Protein AF-W2JP57-F1 (afdb_monomer_lite)

Secondary structure (DSSP, 8-state):
--HHHHHHHHTT----TT--HHHHHHHHHHHHHHHHTT--HHHHHHHHTTTTTTHHHHHHHHHHHHT-HHHHHHHHTT-

Structure (mmCIF, N/CA/C/O backbone):
data_AF-W2JP57-F1
#
_entry.id   AF-W2JP57-F1
#
loop_
_atom_site.group_PDB
_atom_site.id
_atom_site.type_symbol
_atom_site.label_atom_id
_atom_site.label_alt_id
_atom_site.label_comp_id
_atom_site.label_asym_id
_atom_site.label_entity_id
_atom_site.label_seq_id
_atom_site.pdbx_PDB_ins_code
_atom_site.Cartn_x
_atom_site.Cartn_y
_atom_site.Cartn_z
_atom_site.occupancy
_atom_site.B_iso_or_equiv
_atom_site.auth_seq_id
_atom_site.auth_comp_id
_atom_site.auth_asym_id
_atom_site.auth_atom_id
_atom_site.pdbx_PDB_model_num
ATOM 1 N N . MET A 1 1 ? 11.168 -18.173 12.718 1.00 58.88 1 MET A N 1
ATOM 2 C CA . MET A 1 1 ? 10.700 -16.888 12.140 1.00 58.88 1 MET A CA 1
ATOM 3 C C . MET A 1 1 ? 9.206 -16.754 12.385 1.00 58.88 1 MET A C 1
ATOM 5 O O . MET A 1 1 ? 8.468 -17.630 11.954 1.00 58.88 1 MET A O 1
ATOM 9 N N . ASP A 1 2 ? 8.799 -15.700 13.095 1.00 84.25 2 ASP A N 1
ATOM 10 C CA . ASP A 1 2 ? 7.402 -15.344 13.394 1.00 84.25 2 ASP A CA 1
ATOM 11 C C . ASP A 1 2 ? 6.564 -15.243 12.098 1.00 84.25 2 ASP A C 1
ATOM 13 O O . ASP A 1 2 ? 7.031 -14.656 11.115 1.00 84.25 2 ASP A O 1
ATOM 17 N N . LYS A 1 3 ? 5.359 -15.834 12.079 1.00 88.25 3 LYS A N 1
ATOM 18 C CA . LYS A 1 3 ? 4.480 -15.920 10.894 1.00 88.25 3 LYS A CA 1
ATOM 19 C C . LYS A 1 3 ? 4.187 -14.534 10.312 1.00 88.25 3 LYS A C 1
ATOM 21 O O . LYS A 1 3 ? 4.280 -14.347 9.104 1.00 88.25 3 LYS A O 1
ATOM 26 N N . ILE A 1 4 ? 3.957 -13.545 11.178 1.00 88.50 4 ILE A N 1
ATOM 27 C CA . ILE A 1 4 ? 3.664 -12.161 10.775 1.00 88.50 4 ILE A CA 1
ATOM 28 C C . ILE A 1 4 ? 4.860 -11.535 10.052 1.00 88.50 4 ILE A C 1
ATOM 30 O O . ILE A 1 4 ? 4.699 -10.792 9.088 1.00 88.50 4 ILE A O 1
ATOM 34 N N . ARG A 1 5 ? 6.085 -11.844 10.491 1.00 86.00 5 ARG A N 1
ATOM 35 C CA . ARG A 1 5 ? 7.295 -11.316 9.852 1.00 86.00 5 ARG A CA 1
ATOM 36 C C . ARG A 1 5 ? 7.480 -11.898 8.451 1.00 86.00 5 ARG A C 1
ATOM 38 O O . ARG A 1 5 ? 7.840 -11.143 7.557 1.00 86.00 5 ARG A O 1
ATOM 45 N N . LYS A 1 6 ? 7.218 -13.199 8.269 1.00 89.88 6 LYS A N 1
ATOM 46 C CA . LYS A 1 6 ? 7.276 -13.850 6.949 1.00 89.88 6 LYS A CA 1
ATOM 47 C C . LYS A 1 6 ? 6.274 -13.227 5.979 1.00 89.88 6 LYS A C 1
ATOM 49 O O . LYS A 1 6 ? 6.659 -12.905 4.863 1.00 89.88 6 LYS A O 1
ATOM 54 N N . GLU A 1 7 ? 5.045 -12.994 6.436 1.00 91.00 7 GLU A N 1
ATOM 55 C CA . GLU A 1 7 ? 4.000 -12.365 5.622 1.00 91.00 7 GLU A CA 1
ATOM 56 C C . GLU A 1 7 ? 4.395 -10.949 5.179 1.00 91.00 7 GLU A C 1
ATOM 58 O O . GLU A 1 7 ? 4.271 -10.602 4.007 1.00 91.00 7 GLU A O 1
ATOM 63 N N . CYS A 1 8 ? 4.957 -10.139 6.087 1.00 88.56 8 CYS A N 1
ATOM 64 C CA . CYS A 1 8 ? 5.471 -8.820 5.713 1.00 88.56 8 CYS A CA 1
ATOM 65 C C . CYS A 1 8 ? 6.586 -8.900 4.661 1.00 88.56 8 CYS A C 1
ATOM 67 O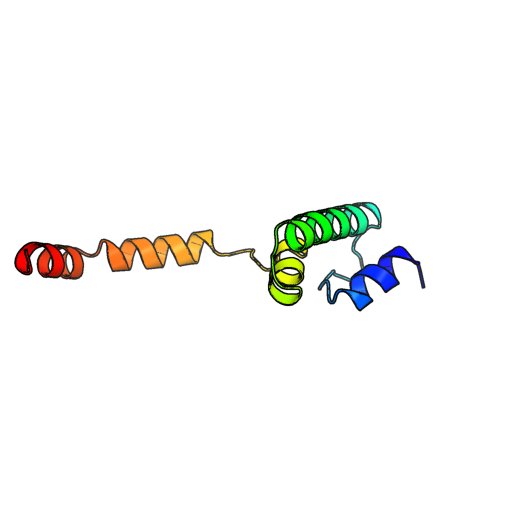 O . CYS A 1 8 ? 6.628 -8.067 3.761 1.00 88.56 8 CYS A O 1
ATOM 69 N N . THR A 1 9 ? 7.488 -9.879 4.772 1.00 87.56 9 THR A N 1
ATOM 70 C CA . THR A 1 9 ? 8.571 -10.073 3.798 1.00 87.56 9 THR A CA 1
ATOM 71 C C . THR A 1 9 ? 8.036 -10.505 2.435 1.00 87.56 9 THR A C 1
ATOM 73 O O . THR A 1 9 ? 8.496 -9.984 1.427 1.00 87.56 9 THR A O 1
ATOM 76 N N . LEU A 1 10 ? 7.049 -11.404 2.404 1.00 90.19 10 LEU A N 1
ATOM 77 C CA . LEU A 1 10 ? 6.440 -11.902 1.169 1.00 90.19 10 LEU A CA 1
ATOM 78 C C . LEU A 1 10 ? 5.734 -10.790 0.381 1.00 90.19 10 LEU A C 1
ATOM 80 O O . LEU A 1 10 ? 5.760 -10.789 -0.842 1.00 90.19 10 LEU A O 1
ATOM 84 N N . ARG A 1 11 ? 5.161 -9.809 1.085 1.00 87.50 11 ARG A N 1
ATOM 85 C CA . ARG A 1 11 ? 4.502 -8.631 0.494 1.00 87.50 11 ARG A CA 1
ATOM 86 C C . ARG A 1 11 ? 5.439 -7.439 0.280 1.00 87.50 11 ARG A C 1
ATOM 88 O O . ARG A 1 11 ? 4.971 -6.318 0.099 1.00 87.50 11 ARG A O 1
ATOM 95 N N . GLU A 1 12 ? 6.750 -7.666 0.379 1.00 87.31 12 GLU A N 1
ATOM 96 C CA . GLU A 1 12 ? 7.801 -6.652 0.210 1.00 87.31 12 GLU A CA 1
ATOM 97 C C . GLU A 1 12 ? 7.626 -5.405 1.099 1.00 87.31 12 GLU A C 1
ATOM 99 O O . GLU A 1 12 ? 8.077 -4.300 0.783 1.00 87.31 12 GLU A O 1
ATOM 104 N N . LEU A 1 13 ? 6.992 -5.566 2.265 1.00 86.31 13 LEU A N 1
ATOM 105 C CA . LEU A 1 13 ? 6.791 -4.477 3.212 1.00 86.31 13 LEU A CA 1
ATOM 106 C C . LEU A 1 13 ? 8.121 -4.156 3.899 1.00 86.31 13 LEU A C 1
ATOM 108 O O . LEU A 1 13 ? 8.579 -4.886 4.785 1.00 86.31 13 LEU A O 1
ATOM 112 N N . LYS A 1 14 ? 8.731 -3.029 3.513 1.00 81.94 14 LYS A N 1
ATOM 113 C CA . LYS A 1 14 ? 9.989 -2.516 4.081 1.00 81.94 14 LYS A CA 1
ATOM 114 C C . LYS A 1 14 ? 9.794 -2.031 5.521 1.00 81.94 14 LYS A C 1
ATOM 116 O O . LYS A 1 14 ? 9.710 -0.839 5.801 1.00 81.94 14 LYS A O 1
ATOM 121 N N . LEU A 1 15 ? 9.722 -2.976 6.453 1.00 82.62 15 LEU A N 1
ATOM 122 C CA . LEU A 1 15 ? 9.626 -2.725 7.888 1.00 82.62 15 LEU A CA 1
ATOM 123 C C . LEU A 1 15 ? 10.965 -2.975 8.573 1.00 82.62 15 LEU A C 1
ATOM 125 O O . LEU A 1 15 ? 11.645 -3.968 8.318 1.00 82.62 15 LEU A O 1
ATOM 129 N N . HIS A 1 16 ? 11.324 -2.100 9.510 1.00 80.25 16 HIS A N 1
ATOM 130 C CA . HIS A 1 16 ? 12.547 -2.259 10.287 1.00 80.25 16 HIS A CA 1
ATOM 131 C C . HIS A 1 16 ? 12.510 -3.544 11.138 1.00 80.25 16 HIS A C 1
ATOM 133 O O . HIS A 1 16 ? 11.450 -3.968 11.617 1.00 80.25 16 HIS A O 1
ATOM 139 N N . SER A 1 17 ? 13.667 -4.160 11.387 1.00 72.44 17 SER A N 1
ATOM 140 C CA . SER A 1 17 ? 13.765 -5.447 12.095 1.00 72.44 17 SER A CA 1
ATOM 141 C C . SER A 1 17 ? 13.206 -5.387 13.525 1.00 72.44 17 SER A C 1
ATOM 143 O O . SER A 1 17 ? 12.560 -6.342 13.971 1.00 72.44 17 SER A O 1
ATOM 145 N N . ARG A 1 18 ? 13.353 -4.231 14.195 1.00 77.69 18 ARG A N 1
ATOM 146 C CA . ARG A 1 18 ? 12.830 -3.939 15.547 1.00 77.69 18 ARG A CA 1
ATOM 147 C C . ARG A 1 18 ? 11.351 -3.524 15.589 1.00 77.69 18 AR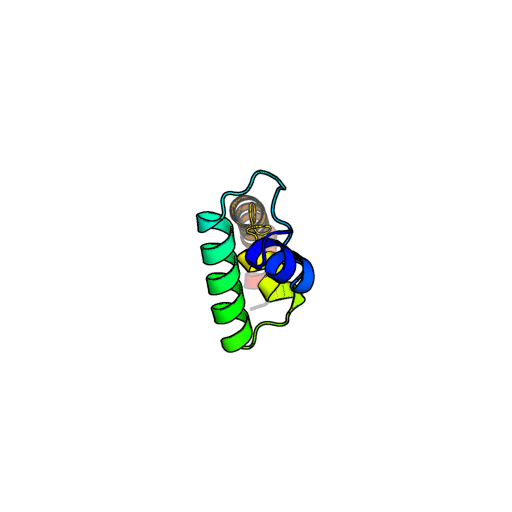G A C 1
ATOM 149 O O . ARG A 1 18 ? 10.845 -3.155 16.644 1.00 77.69 18 ARG A O 1
ATOM 156 N N . THR A 1 19 ? 10.636 -3.559 14.464 1.00 80.88 19 THR A N 1
ATOM 157 C CA . THR A 1 19 ? 9.203 -3.225 14.438 1.00 80.88 19 THR A CA 1
ATOM 158 C C . THR A 1 19 ? 8.409 -4.233 15.276 1.00 80.88 19 THR A C 1
ATOM 160 O O . THR A 1 19 ? 8.478 -5.440 15.030 1.00 80.88 19 THR A O 1
ATOM 163 N N . ASN A 1 20 ? 7.652 -3.734 16.260 1.00 86.44 20 ASN A N 1
ATOM 164 C CA . ASN A 1 20 ? 6.761 -4.541 17.098 1.00 86.44 20 ASN A CA 1
ATOM 165 C C . ASN A 1 20 ? 5.686 -5.234 16.234 1.00 86.44 20 ASN A C 1
ATOM 167 O O . ASN A 1 20 ? 5.224 -4.680 15.233 1.00 86.44 20 ASN A O 1
ATOM 171 N N . THR A 1 21 ? 5.275 -6.433 16.634 1.00 87.69 21 THR A N 1
ATOM 172 C CA . THR A 1 21 ? 4.185 -7.221 16.052 1.00 87.69 21 THR A CA 1
ATOM 173 C C . THR A 1 21 ? 2.904 -6.414 15.830 1.00 87.69 21 THR A C 1
ATOM 175 O O . THR A 1 21 ? 2.337 -6.483 14.743 1.00 87.69 21 THR A O 1
ATOM 178 N N . SER A 1 22 ? 2.489 -5.567 16.779 1.00 86.88 22 SER A N 1
ATOM 179 C CA . SER A 1 22 ? 1.279 -4.737 16.622 1.00 86.88 22 SER A CA 1
ATOM 180 C C . SER A 1 22 ? 1.373 -3.762 15.443 1.00 86.88 22 SER A C 1
ATOM 182 O O . SER A 1 22 ? 0.415 -3.580 14.693 1.00 86.88 22 SER A O 1
ATOM 184 N N . LYS A 1 23 ? 2.552 -3.166 15.230 1.00 85.62 23 LYS A N 1
ATOM 185 C CA . LYS A 1 23 ? 2.817 -2.300 14.075 1.00 85.62 23 LYS A CA 1
ATOM 186 C C . LYS A 1 23 ? 2.828 -3.100 12.773 1.00 85.62 23 LYS A C 1
ATOM 188 O O . LYS A 1 23 ? 2.281 -2.622 11.788 1.00 85.62 23 LYS A O 1
ATOM 193 N N . ARG A 1 24 ? 3.392 -4.315 12.770 1.00 88.69 24 ARG A N 1
ATOM 194 C CA . ARG A 1 24 ? 3.370 -5.198 11.588 1.00 88.69 24 ARG A CA 1
ATOM 195 C C . ARG A 1 24 ? 1.942 -5.546 11.162 1.00 88.69 24 ARG A C 1
ATOM 197 O O . ARG A 1 24 ? 1.630 -5.428 9.985 1.00 88.69 24 ARG A O 1
ATOM 204 N N . ILE A 1 25 ? 1.072 -5.888 12.115 1.00 91.25 25 ILE A N 1
ATOM 205 C CA . ILE A 1 25 ? -0.347 -6.176 11.846 1.00 91.25 25 ILE A CA 1
ATOM 206 C C . ILE A 1 25 ? -1.044 -4.950 11.248 1.00 91.25 25 ILE A C 1
ATOM 208 O O . ILE A 1 25 ? -1.707 -5.069 10.225 1.00 91.25 25 ILE A O 1
ATOM 212 N N . LYS A 1 26 ? -0.848 -3.754 11.825 1.00 89.81 26 LYS A N 1
ATOM 213 C CA . LYS A 1 26 ? -1.434 -2.515 11.279 1.00 89.81 26 LYS A CA 1
ATOM 214 C C . LYS A 1 26 ? -1.020 -2.260 9.830 1.00 89.81 26 LYS A C 1
ATOM 216 O O . LYS A 1 26 ? -1.855 -1.864 9.023 1.00 89.81 26 LYS A O 1
ATOM 221 N N . VAL A 1 27 ? 0.253 -2.486 9.508 1.00 89.88 27 VAL A N 1
ATOM 222 C CA . VAL A 1 27 ? 0.775 -2.318 8.146 1.00 89.88 27 VAL A CA 1
ATOM 223 C C . VAL A 1 27 ? 0.169 -3.350 7.196 1.00 89.88 27 VAL A C 1
ATOM 225 O O . VAL A 1 27 ? -0.252 -2.974 6.109 1.00 89.88 27 VAL A O 1
ATOM 228 N N . LEU A 1 28 ? 0.058 -4.615 7.611 1.00 92.44 28 LEU A N 1
ATOM 229 C CA . LEU A 1 28 ? -0.607 -5.655 6.816 1.00 92.44 28 LEU A CA 1
ATOM 230 C C . LEU A 1 28 ? -2.074 -5.304 6.540 1.00 92.44 28 LEU A C 1
ATOM 232 O O . LEU A 1 28 ? -2.483 -5.302 5.386 1.00 92.44 28 LEU A O 1
ATOM 236 N N . CYS A 1 29 ? -2.832 -4.885 7.558 1.00 92.19 29 CYS A N 1
ATOM 237 C CA . CYS A 1 29 ? -4.214 -4.441 7.360 1.00 92.19 29 CYS A CA 1
ATOM 238 C C . CYS A 1 29 ? -4.319 -3.227 6.425 1.00 92.19 29 CYS A C 1
ATOM 240 O O . CYS A 1 29 ? -5.297 -3.095 5.694 1.00 92.19 29 CYS A O 1
ATOM 242 N N . CYS A 1 30 ? -3.346 -2.313 6.463 1.00 90.19 30 CYS A N 1
ATOM 243 C CA . CYS A 1 30 ? -3.302 -1.170 5.551 1.00 90.19 30 CYS A CA 1
ATOM 244 C C . CYS A 1 30 ? -3.043 -1.625 4.109 1.00 90.19 30 CYS A 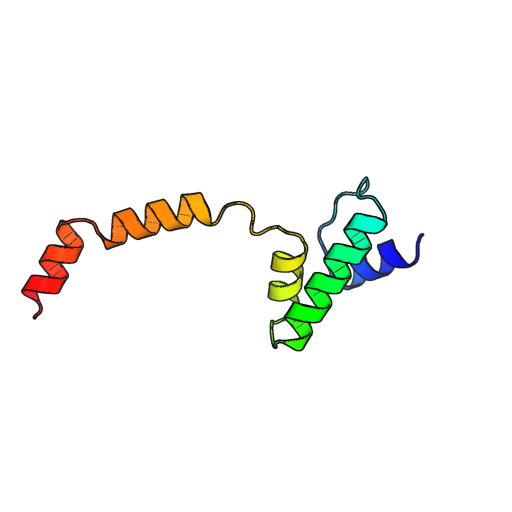C 1
ATOM 246 O O . CYS A 1 30 ? -3.751 -1.201 3.200 1.00 90.19 30 CYS A O 1
ATOM 248 N N . TYR A 1 31 ? -2.086 -2.537 3.917 1.00 92.44 31 TYR A N 1
ATOM 249 C CA . TYR A 1 31 ? -1.811 -3.148 2.620 1.00 92.44 31 TYR A CA 1
ATOM 250 C C . TYR A 1 31 ? -3.053 -3.842 2.054 1.00 92.44 31 TYR A C 1
ATOM 252 O O . TYR A 1 31 ? -3.403 -3.585 0.909 1.00 92.44 31 TYR A O 1
ATOM 260 N N . ASP A 1 32 ? -3.744 -4.662 2.853 1.00 93.50 32 ASP A N 1
ATOM 261 C CA . ASP A 1 32 ? -4.949 -5.378 2.413 1.00 93.50 32 ASP A CA 1
ATOM 262 C C . ASP A 1 32 ? -6.041 -4.414 1.947 1.00 93.50 32 ASP A C 1
ATOM 264 O O . ASP A 1 32 ? -6.664 -4.634 0.914 1.00 93.50 32 ASP A O 1
ATOM 268 N N . LYS A 1 33 ? -6.258 -3.314 2.677 1.00 92.50 33 LYS A N 1
ATOM 269 C CA . LYS A 1 33 ? -7.233 -2.289 2.280 1.00 92.50 33 LYS A CA 1
ATOM 270 C C . LYS A 1 33 ? -6.887 -1.653 0.937 1.00 92.50 33 LYS A C 1
ATOM 272 O O . LYS A 1 33 ? -7.781 -1.500 0.116 1.00 92.50 33 LYS A O 1
ATOM 277 N N . LEU A 1 34 ? -5.617 -1.306 0.728 1.00 90.12 34 LEU A N 1
ATOM 278 C CA . LEU A 1 34 ? -5.141 -0.681 -0.510 1.00 90.12 34 LEU A CA 1
ATOM 279 C C . LEU A 1 34 ? -5.215 -1.653 -1.690 1.00 90.12 34 LEU A C 1
ATOM 281 O O . LEU A 1 34 ? -5.726 -1.318 -2.755 1.00 90.12 34 LEU A O 1
ATOM 285 N N . PHE A 1 35 ? -4.759 -2.885 -1.484 1.00 91.00 35 PHE A N 1
ATOM 286 C CA . PHE A 1 35 ? -4.822 -3.925 -2.503 1.00 91.00 35 PHE A CA 1
ATOM 287 C C . PHE A 1 35 ? -6.273 -4.209 -2.917 1.00 91.00 35 PHE A C 1
ATOM 289 O O . PHE A 1 35 ? -6.592 -4.235 -4.103 1.00 91.00 35 PHE A O 1
ATOM 296 N N . ASN A 1 36 ? -7.183 -4.316 -1.943 1.00 92.88 36 ASN A N 1
ATOM 297 C CA . ASN A 1 36 ? -8.606 -4.529 -2.207 1.00 92.88 36 ASN A CA 1
ATOM 298 C C . ASN A 1 36 ? -9.309 -3.306 -2.819 1.00 92.88 36 ASN A C 1
ATOM 300 O O . ASN A 1 36 ? -10.356 -3.470 -3.438 1.00 92.88 36 ASN A O 1
ATOM 304 N N . SER A 1 37 ? -8.763 -2.093 -2.678 1.00 90.56 37 SER A N 1
ATOM 305 C CA . SER A 1 37 ? -9.268 -0.902 -3.375 1.00 90.56 37 SER A CA 1
ATOM 306 C C . SER A 1 37 ? -8.746 -0.766 -4.809 1.00 90.56 37 SER A C 1
ATOM 308 O O . SER A 1 37 ? -9.073 0.214 -5.473 1.00 90.56 37 SER A O 1
ATOM 310 N N . GLY A 1 38 ? -7.952 -1.727 -5.293 1.00 88.25 38 GLY A N 1
ATOM 311 C CA . GLY A 1 38 ? -7.426 -1.750 -6.658 1.00 88.25 38 GLY A CA 1
ATOM 312 C C . GLY A 1 38 ? -6.014 -1.183 -6.809 1.00 88.25 38 GLY A C 1
ATOM 313 O O . GLY A 1 38 ? -5.551 -1.013 -7.935 1.00 88.25 38 GLY A O 1
ATOM 314 N N . GLU A 1 39 ? -5.308 -0.903 -5.710 1.00 87.69 39 GLU A N 1
ATOM 315 C CA . GLU A 1 39 ? -3.915 -0.463 -5.784 1.00 87.69 39 GLU A CA 1
ATOM 316 C C . GLU A 1 39 ? -2.996 -1.617 -6.183 1.00 87.69 39 GLU A C 1
ATOM 318 O O . GLU A 1 39 ? -3.072 -2.726 -5.645 1.00 87.69 39 GLU A O 1
ATOM 323 N N . GLY A 1 40 ? -2.063 -1.340 -7.095 1.00 86.75 40 GLY A N 1
ATOM 324 C CA . GLY A 1 40 ? -1.037 -2.306 -7.479 1.00 86.75 40 GLY A CA 1
ATOM 325 C C . GLY A 1 40 ? -0.185 -2.728 -6.278 1.00 86.75 40 GLY A C 1
ATOM 326 O O . GLY A 1 40 ? 0.066 -1.941 -5.366 1.00 86.75 40 GLY A O 1
ATOM 327 N N . THR A 1 41 ? 0.318 -3.963 -6.289 1.00 86.44 41 THR A N 1
ATOM 328 C CA . THR A 1 41 ? 1.079 -4.561 -5.172 1.00 86.44 41 THR A CA 1
ATOM 329 C C . THR A 1 41 ? 2.233 -3.683 -4.676 1.00 86.44 41 THR A C 1
ATOM 331 O O . THR A 1 41 ? 2.418 -3.537 -3.467 1.00 86.44 41 THR A O 1
ATOM 334 N N . ILE A 1 42 ? 2.975 -3.061 -5.598 1.00 85.06 42 ILE A N 1
ATOM 335 C CA . ILE A 1 42 ? 4.109 -2.168 -5.309 1.00 85.06 42 ILE A CA 1
ATOM 336 C C . ILE A 1 42 ? 3.635 -0.849 -4.681 1.00 85.06 42 ILE A C 1
ATOM 338 O O . ILE A 1 42 ? 4.238 -0.351 -3.730 1.00 85.06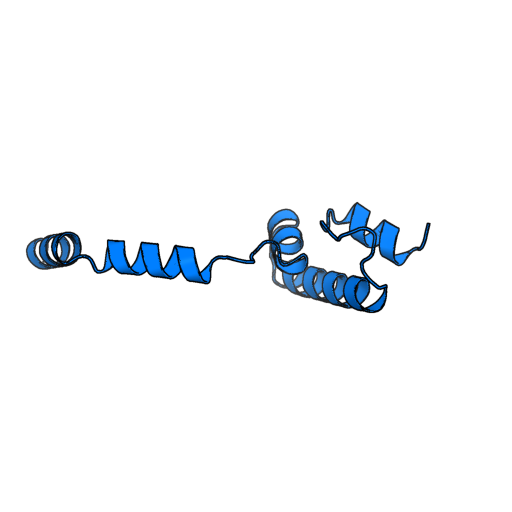 42 ILE A O 1
ATOM 342 N N . ALA A 1 43 ? 2.542 -0.277 -5.192 1.00 83.94 43 ALA A N 1
ATOM 343 C CA . ALA A 1 43 ? 1.976 0.961 -4.663 1.00 83.94 43 ALA A CA 1
ATOM 344 C C . ALA A 1 43 ? 1.412 0.731 -3.252 1.00 83.94 43 ALA A C 1
ATOM 346 O O . ALA A 1 43 ? 1.749 1.459 -2.315 1.00 83.94 43 ALA A O 1
ATOM 347 N N . ALA A 1 44 ? 0.643 -0.346 -3.071 1.00 85.81 44 ALA A N 1
ATOM 348 C CA . ALA A 1 44 ? 0.100 -0.757 -1.784 1.00 85.81 44 ALA A CA 1
ATOM 349 C C . ALA A 1 44 ? 1.207 -1.021 -0.748 1.00 85.81 44 ALA A C 1
ATOM 351 O O . ALA A 1 44 ? 1.091 -0.572 0.395 1.00 85.81 44 ALA A O 1
ATOM 352 N N . SER A 1 45 ? 2.306 -1.689 -1.123 1.00 85.75 45 SER A N 1
ATOM 353 C CA . SER A 1 45 ? 3.425 -1.959 -0.205 1.00 85.75 45 SER A CA 1
ATOM 354 C C . SER A 1 45 ? 4.176 -0.684 0.194 1.00 85.75 45 SER A C 1
ATOM 356 O O . SER A 1 45 ? 4.459 -0.478 1.383 1.00 85.75 45 SER A O 1
ATOM 358 N N . ALA A 1 46 ? 4.443 0.216 -0.756 1.00 83.81 46 ALA A N 1
ATOM 359 C CA . ALA A 1 46 ? 5.099 1.498 -0.503 1.00 83.81 46 ALA A CA 1
ATOM 360 C C . ALA A 1 46 ? 4.253 2.419 0.396 1.00 83.81 46 ALA A C 1
ATOM 362 O O . ALA A 1 46 ? 4.776 3.047 1.324 1.00 83.81 46 ALA A O 1
ATOM 363 N N . MET A 1 47 ? 2.940 2.461 0.162 1.00 84.06 47 MET A N 1
ATOM 364 C CA . MET A 1 47 ? 1.999 3.251 0.956 1.00 84.06 47 MET A CA 1
ATOM 365 C C . MET A 1 47 ? 1.798 2.668 2.358 1.00 84.06 47 MET A C 1
ATOM 367 O O . MET A 1 47 ? 1.907 3.397 3.346 1.00 84.06 47 MET A O 1
ATOM 371 N N . ALA A 1 48 ? 1.578 1.356 2.473 1.00 84.81 48 ALA A N 1
ATOM 372 C CA . ALA A 1 48 ? 1.354 0.694 3.756 1.00 84.81 48 ALA A CA 1
ATOM 373 C C . ALA A 1 48 ? 2.584 0.751 4.675 1.00 84.81 48 ALA A C 1
ATOM 375 O O . ALA A 1 48 ? 2.449 0.921 5.888 1.00 84.81 48 ALA A O 1
ATOM 376 N N . SER A 1 49 ?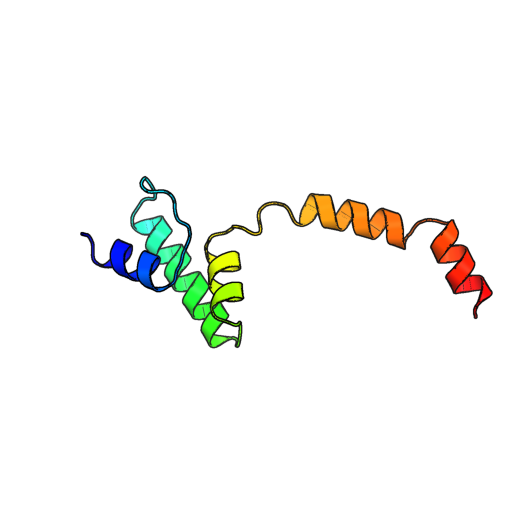 3.791 0.649 4.110 1.00 80.38 49 SER A N 1
ATOM 377 C CA . SER A 1 49 ? 5.049 0.759 4.865 1.00 80.38 49 SER A CA 1
ATOM 378 C C . SER A 1 49 ? 5.368 2.187 5.331 1.00 80.38 49 SER A C 1
ATOM 380 O O . SER A 1 49 ? 6.310 2.383 6.101 1.00 80.38 49 SER A O 1
ATOM 382 N N . GLY A 1 50 ? 4.586 3.190 4.913 1.00 71.38 50 GLY A N 1
ATOM 383 C CA . GLY A 1 50 ? 4.824 4.589 5.260 1.00 71.38 50 GLY A CA 1
ATOM 384 C C . GLY A 1 50 ? 6.053 5.181 4.567 1.00 71.38 50 GLY A C 1
ATOM 385 O O . GLY A 1 50 ? 6.557 6.221 4.996 1.00 71.38 50 GLY A O 1
ATOM 386 N N . SER A 1 51 ? 6.530 4.555 3.482 1.00 58.16 51 SER A N 1
ATOM 387 C CA . SER A 1 51 ? 7.610 5.098 2.647 1.00 58.16 51 SER A CA 1
ATOM 388 C C . SER A 1 51 ? 7.205 6.397 1.931 1.00 58.16 51 SER A C 1
ATOM 390 O O . SER A 1 51 ? 8.054 7.067 1.353 1.00 58.16 51 SER A O 1
ATOM 392 N N . THR A 1 52 ? 5.931 6.792 2.010 1.00 54.44 52 THR A N 1
ATOM 393 C CA . THR A 1 52 ? 5.405 8.096 1.576 1.00 54.44 52 THR A CA 1
ATOM 394 C C . THR A 1 52 ? 5.697 9.236 2.561 1.00 54.44 52 THR A C 1
ATOM 396 O O . THR A 1 52 ? 5.204 10.354 2.377 1.00 54.44 52 THR A O 1
ATOM 399 N N . ARG A 1 53 ? 6.513 9.001 3.605 1.00 49.19 53 ARG A N 1
ATOM 400 C CA . ARG A 1 53 ? 7.066 10.050 4.475 1.00 49.19 53 ARG A CA 1
ATOM 401 C C . ARG A 1 53 ? 7.915 11.005 3.627 1.00 49.19 53 ARG A C 1
ATOM 403 O O . ARG A 1 53 ? 9.105 10.770 3.484 1.00 49.19 53 ARG A O 1
ATOM 410 N N . CYS A 1 54 ? 7.265 12.026 3.054 1.00 48.97 54 CYS A N 1
ATOM 411 C CA . CYS A 1 54 ? 7.771 13.343 2.617 1.00 48.97 54 CYS A CA 1
ATOM 412 C C . CYS A 1 54 ? 7.061 13.935 1.378 1.00 48.97 54 CYS A C 1
ATOM 414 O O . CYS A 1 54 ? 7.622 14.813 0.726 1.00 48.97 54 CYS A O 1
ATOM 416 N N . THR A 1 55 ? 5.813 13.575 1.061 1.00 52.94 55 THR A N 1
ATOM 417 C CA . THR A 1 55 ? 5.083 14.311 0.007 1.00 52.94 55 THR A CA 1
ATOM 418 C C . THR A 1 55 ? 4.689 15.728 0.423 1.00 52.94 55 THR A C 1
ATOM 420 O O . THR A 1 55 ? 4.622 16.584 -0.441 1.00 52.94 55 THR A O 1
ATOM 423 N N . LYS A 1 56 ? 4.513 16.060 1.714 1.00 54.97 56 LYS A N 1
ATOM 424 C CA . LYS A 1 56 ? 4.124 17.435 2.112 1.00 54.97 56 LYS A CA 1
ATOM 425 C C . LYS A 1 56 ? 5.113 18.516 1.648 1.00 54.97 56 LYS A C 1
ATOM 427 O O . LYS A 1 56 ? 4.689 19.488 1.036 1.00 54.97 56 LYS A O 1
ATOM 432 N N . HIS A 1 57 ? 6.413 18.335 1.893 1.00 58.53 57 HIS A N 1
ATOM 433 C CA . HIS A 1 57 ? 7.432 19.319 1.496 1.00 58.53 57 HIS A CA 1
ATOM 434 C C . HIS A 1 57 ? 7.669 19.360 -0.019 1.00 58.53 57 HIS A C 1
ATOM 436 O O . HIS A 1 57 ? 7.991 20.412 -0.566 1.00 58.53 57 HIS A O 1
ATOM 442 N N . TYR A 1 58 ? 7.508 18.228 -0.710 1.00 60.84 58 TYR A N 1
ATOM 443 C CA . TYR A 1 58 ? 7.633 18.183 -2.168 1.00 60.84 58 TYR A CA 1
ATOM 444 C C . TYR A 1 58 ? 6.407 18.788 -2.862 1.00 60.84 58 TYR A C 1
ATOM 446 O O . TYR A 1 58 ? 6.561 19.559 -3.804 1.00 60.84 58 TYR A O 1
ATOM 454 N N . MET A 1 59 ? 5.203 18.526 -2.347 1.00 65.75 59 MET A N 1
ATOM 455 C CA . MET A 1 59 ? 3.949 19.089 -2.855 1.00 65.75 59 MET A CA 1
ATOM 456 C C . MET A 1 59 ? 3.883 20.600 -2.634 1.00 65.75 59 MET A C 1
ATOM 458 O O . MET A 1 59 ? 3.446 21.303 -3.534 1.00 65.75 59 MET A O 1
ATOM 462 N N . SER A 1 60 ? 4.380 21.133 -1.508 1.00 65.38 60 SER A N 1
ATOM 463 C CA . SER A 1 60 ? 4.453 22.590 -1.318 1.00 65.38 60 SER A CA 1
ATOM 464 C C . SER A 1 60 ? 5.413 23.259 -2.304 1.00 65.38 60 SER A C 1
ATOM 466 O O . SER A 1 60 ? 5.122 24.339 -2.806 1.00 65.38 60 SER A O 1
ATOM 468 N N . ARG A 1 61 ? 6.545 22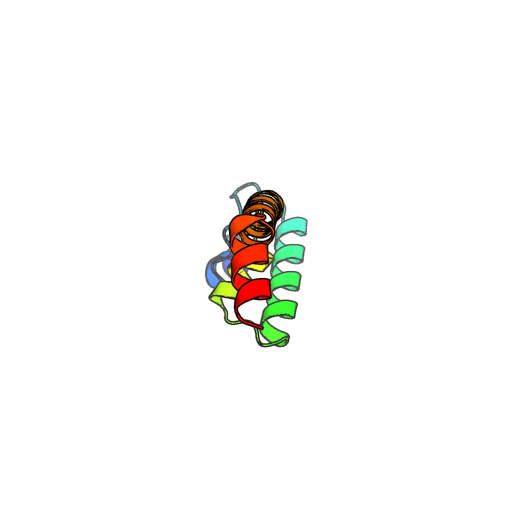.617 -2.634 1.00 71.56 61 ARG A N 1
ATOM 469 C CA . ARG A 1 61 ? 7.460 23.125 -3.671 1.00 71.56 61 ARG A CA 1
ATOM 470 C C . ARG A 1 61 ? 6.834 23.057 -5.061 1.00 71.56 61 ARG A C 1
ATOM 472 O O . ARG A 1 61 ? 6.969 24.012 -5.812 1.00 71.56 61 ARG A O 1
ATOM 479 N N . LEU A 1 62 ? 6.141 21.966 -5.385 1.00 73.50 62 LEU A N 1
ATOM 480 C CA . LEU A 1 62 ? 5.450 21.813 -6.665 1.00 73.50 62 LEU A CA 1
ATOM 481 C C . LEU A 1 62 ? 4.327 22.849 -6.819 1.00 73.50 62 LEU A C 1
ATOM 483 O O . LEU A 1 62 ? 4.225 23.482 -7.862 1.00 73.50 62 LEU A O 1
ATOM 487 N N . LEU A 1 63 ? 3.537 23.067 -5.762 1.00 74.50 63 LEU A N 1
ATOM 488 C CA . LEU A 1 63 ? 2.471 24.066 -5.742 1.00 74.50 63 LEU A CA 1
ATOM 489 C C . LEU A 1 63 ? 3.035 25.481 -5.910 1.00 74.50 63 LEU A C 1
ATOM 491 O O . LEU A 1 63 ? 2.507 26.246 -6.703 1.00 74.50 63 LEU A O 1
ATOM 495 N N . ASN A 1 64 ? 4.146 25.806 -5.243 1.00 75.50 64 ASN A N 1
ATOM 496 C CA . ASN A 1 64 ? 4.807 27.103 -5.412 1.00 75.50 64 ASN A CA 1
ATOM 497 C C . ASN A 1 64 ? 5.372 27.306 -6.826 1.00 75.50 64 ASN A C 1
ATOM 499 O O . ASN A 1 64 ? 5.378 28.429 -7.316 1.00 75.50 64 ASN A O 1
ATOM 503 N N . VAL A 1 65 ? 5.846 26.244 -7.486 1.00 74.38 65 VAL A N 1
ATOM 504 C CA . VAL A 1 65 ? 6.275 26.318 -8.892 1.00 74.38 65 VAL A CA 1
ATOM 505 C C . VAL A 1 65 ? 5.067 26.516 -9.806 1.00 74.38 65 VAL A C 1
ATOM 507 O O . VAL A 1 65 ? 5.099 27.405 -10.644 1.00 74.38 65 VAL A O 1
ATOM 510 N N . LEU A 1 66 ? 3.987 25.751 -9.623 1.00 71.75 66 LEU A N 1
ATOM 511 C CA . LEU A 1 66 ? 2.764 25.857 -10.434 1.00 71.75 66 LEU A CA 1
ATOM 512 C C . LEU A 1 66 ? 2.058 27.211 -10.278 1.00 71.75 66 LEU A C 1
ATOM 514 O O . LEU A 1 66 ? 1.567 27.757 -11.259 1.00 71.75 66 LEU A O 1
ATOM 518 N N . MET A 1 67 ? 2.043 27.756 -9.062 1.00 70.88 67 MET A N 1
ATOM 519 C CA . MET A 1 67 ? 1.474 29.068 -8.739 1.00 70.88 67 MET A CA 1
ATOM 520 C C . MET A 1 67 ? 2.485 30.208 -8.924 1.00 70.88 67 MET A C 1
ATOM 522 O O . MET A 1 67 ? 2.229 31.325 -8.487 1.00 70.88 67 MET A O 1
ATOM 526 N N . SER A 1 68 ? 3.645 29.945 -9.535 1.00 76.81 68 SER A N 1
ATOM 527 C CA . SER A 1 68 ? 4.585 31.004 -9.888 1.00 76.81 68 SER A CA 1
ATOM 528 C C . SER A 1 68 ? 3.906 31.982 -10.844 1.00 76.81 68 SER A C 1
ATOM 530 O O . SER A 1 68 ? 3.337 31.565 -11.856 1.00 76.81 68 SER A O 1
ATOM 532 N N . ASP A 1 69 ? 4.015 33.278 -10.545 1.00 66.12 69 ASP A N 1
ATOM 533 C CA . ASP A 1 69 ? 3.444 34.367 -11.346 1.00 66.12 69 ASP A CA 1
ATOM 534 C C . ASP A 1 69 ? 3.770 34.246 -12.838 1.00 66.12 69 ASP A C 1
ATOM 536 O O . ASP A 1 69 ? 2.956 34.611 -13.677 1.00 66.12 69 ASP A O 1
ATOM 540 N N . GLU A 1 70 ? 4.930 33.690 -13.192 1.00 67.69 70 GLU A N 1
ATOM 541 C CA . GLU A 1 70 ? 5.336 33.482 -14.585 1.00 67.69 70 GLU A CA 1
ATOM 542 C C . GLU A 1 70 ? 4.506 32.411 -15.306 1.00 67.69 70 GLU A C 1
ATOM 544 O O . GLU A 1 70 ? 4.170 32.568 -16.480 1.00 67.69 70 GLU A O 1
ATOM 549 N N . LEU A 1 71 ? 4.144 31.323 -14.622 1.00 65.38 71 LEU A N 1
ATOM 550 C CA . LEU A 1 71 ? 3.293 30.275 -15.193 1.00 65.38 71 LEU A CA 1
ATOM 551 C C . LEU A 1 71 ? 1.821 30.683 -15.182 1.00 65.38 71 LEU A C 1
ATOM 553 O O . LEU A 1 71 ? 1.124 30.432 -16.163 1.00 65.38 71 LEU A O 1
ATOM 557 N N . VAL A 1 72 ? 1.370 31.374 -14.133 1.00 67.25 72 VAL A N 1
ATOM 558 C CA . VAL A 1 72 ? 0.007 31.920 -14.057 1.00 67.25 72 VAL A CA 1
ATOM 559 C C . VAL A 1 72 ? -0.209 32.981 -15.138 1.00 67.25 72 VAL A C 1
ATOM 561 O O . VAL A 1 72 ? -1.200 32.909 -15.859 1.00 67.25 72 VAL A O 1
ATOM 564 N N . LYS A 1 73 ? 0.738 33.908 -15.342 1.00 69.75 73 LYS A N 1
ATOM 565 C CA . LYS A 1 73 ? 0.674 34.892 -16.440 1.00 69.75 73 LYS A CA 1
ATOM 566 C C . LYS A 1 73 ? 0.686 34.226 -17.811 1.00 69.75 73 LYS A C 1
ATOM 568 O O . LYS A 1 73 ? -0.078 34.634 -18.678 1.00 69.75 73 LYS A O 1
ATOM 573 N N . LYS A 1 74 ? 1.514 33.195 -18.018 1.00 70.06 74 LYS A N 1
ATOM 574 C CA . LYS A 1 74 ? 1.510 32.424 -19.273 1.00 70.06 74 LYS A CA 1
ATOM 575 C C . LYS A 1 74 ? 0.189 31.699 -19.508 1.00 70.06 74 LYS A C 1
ATOM 577 O O . LYS A 1 74 ? -0.239 31.630 -20.649 1.00 70.06 74 LYS A O 1
ATOM 582 N N . LEU A 1 75 ? -0.451 31.180 -18.464 1.00 65.25 75 LEU A N 1
ATOM 583 C CA . LEU A 1 75 ? -1.741 30.504 -18.585 1.00 65.25 75 LEU A CA 1
ATOM 584 C C . LEU A 1 75 ? -2.872 31.498 -18.885 1.00 65.25 75 LEU A C 1
ATOM 586 O O . LEU A 1 75 ? -3.672 31.244 -19.776 1.00 65.25 75 LEU A O 1
ATOM 590 N N . VAL A 1 76 ? -2.893 32.640 -18.193 1.00 68.50 76 VAL A N 1
ATOM 591 C CA . VAL A 1 76 ? -3.893 33.703 -18.390 1.00 68.50 76 VAL A CA 1
ATOM 592 C C . VAL A 1 76 ? -3.743 34.386 -19.752 1.00 68.50 76 VAL A C 1
ATOM 594 O O . VAL A 1 76 ? -4.752 34.703 -20.361 1.00 68.50 76 VAL A O 1
ATOM 597 N N . ASN A 1 77 ? -2.521 34.563 -20.268 1.00 61.22 77 ASN A N 1
ATOM 598 C CA . ASN A 1 77 ? -2.289 35.137 -21.604 1.00 61.22 77 ASN A CA 1
ATOM 599 C C . ASN A 1 77 ? -2.592 34.174 -22.768 1.00 61.22 77 ASN A C 1
ATOM 601 O O . ASN A 1 77 ? -2.547 34.595 -23.922 1.00 61.22 77 ASN A O 1
ATOM 605 N N . VAL A 1 78 ? -2.807 32.883 -22.494 1.00 58.28 78 VAL A N 1
ATOM 606 C CA . VAL A 1 78 ? -3.168 31.875 -23.510 1.00 58.28 78 VAL A CA 1
ATOM 607 C C . VAL A 1 78 ? -4.694 31.709 -23.628 1.00 58.28 78 VAL A C 1
ATOM 609 O O . VAL A 1 78 ? -5.162 31.145 -24.616 1.00 58.28 78 VAL A O 1
ATOM 612 N N . THR A 1 79 ? -5.463 32.231 -22.667 1.00 47.72 79 THR A N 1
ATOM 613 C CA . THR A 1 79 ? -6.926 32.436 -22.745 1.00 47.72 79 THR A CA 1
ATOM 614 C C . THR A 1 79 ? -7.276 33.817 -23.269 1.00 47.72 79 THR A C 1
ATOM 616 O O . THR A 1 79 ? -8.247 33.900 -24.051 1.00 47.72 79 THR A O 1
#

Radius of gyration: 19.15 Å; chains: 1; bounding box: 23×52×41 Å

Foldseek 3Di:
DDPLVVVCVVLVQPDDPPDDPVLSVQLVVQLVVCVVVPHDSVRSSCVSSVVVPPVVVVVVVVVCVCPPPVNVVVVVVVD

Sequence (79 aa):
MDKIRKECTLRELKLHSRTNTSKRIKVLCCYDKLFNSGEGTIAASAMASGSTRCTKHYMSRLLNVLMSDELVKKLVNVT

pLDDT: mean 78.15, std 12.64, range [47.72, 93.5]

Organism: Phytophthora nicotianae (NCBI:txid4792)